Protein 3PZY (pdb70)

B-factor: mean 26.4, std 8.65, range [5.96, 67.48]

Sequence (150 aa):
TRRSARVIIASTRASSDRCGPIITEWLAQQGFSSAQPEVVADGSPVGEALRRKAIDDDVDVILTSGGTGIAPTDSTPDQTVAVVDYLIPGLAEAIRRSGLPKVPTSVLSRRGVCGVAGQTLIVNLPGSPGGVRDGLGVLAGVLDHALDQLAGK

Foldseek 3Di:
DQEEAEEEEAPVVVCADQQVVVVVLSVVVPYDYDRHHYFYFDVRLLVSVV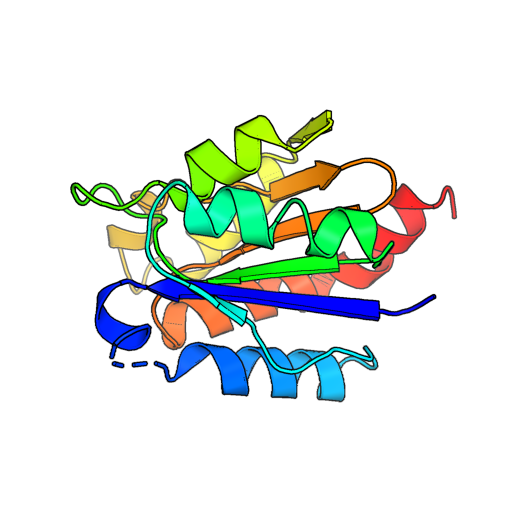VVVVVVGAEYEYEELFADDPRRCNQVSVVVQAPDWDVVLLVQLLCLCPDVDVSSVRGRWTWGHRQNYTYGYFYHDNVSSVSSSVSCVVPVVVVSCVSVVD

Organism: Mycolicibacterium paratuberculosis (strain ATCC BAA-968 / K-10) (NCBI:txid262316)

Nearest PDB structures (foldseek):
  3pzy-assembly1_A  TM=1.007E+00  e=6.327E-32  Mycobacterium avium subsp. paratuberculosis
  3oi9-assembly1_A  TM=1.006E+00  e=5.812E-30  Mycobacterium avium 104
  2g4r-assembly1_B  TM=9.941E-01  e=2.464E-25  Mycobacterium tuberculosis
  4twg-assembly1_A  TM=9.848E-01  e=9.776E-24  Mycobacterium ulcerans Agy99
  4twg-assembly2_F  TM=9.800E-01  e=1.043E-23  Mycobacterium ulcerans Agy99

Solvent-accessible surface area: 7106 Å² total; per-residue (Å²): 127,93,18,0,59,4,3,7,4,27,69,93,40,49,130,85,65,7,0,86,27,0,47,91,26,0,62,128,64,50,13,72,43,47,92,39,85,59,17,31,32,16,86,50,0,0,96,4,0,118,4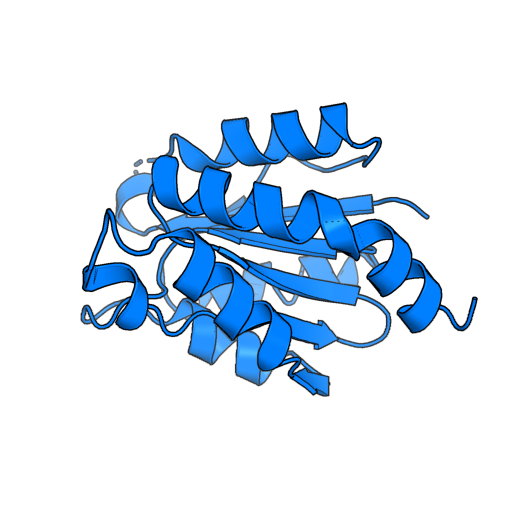7,6,42,121,77,124,5,30,0,0,0,0,1,6,13,8,25,124,55,140,86,29,30,0,3,63,44,0,73,86,33,21,104,118,78,56,100,52,20,9,92,40,12,52,50,40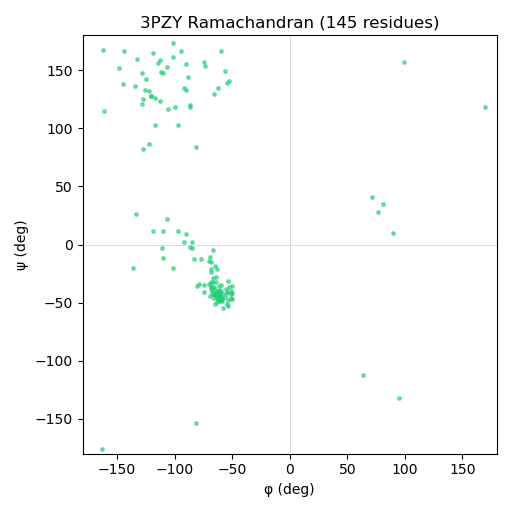,8,72,127,93,79,95,90,20,92,82,26,107,7,28,1,0,0,7,57,78,5,1,0,0,4,0,31,48,59,56,42,14,0,147,55,0,4,49,34,0,54,61,63,5,68,144,29,24,80,158,53,85,66,119

InterPro domains:
  IPR001453 MoaB/Mog domain [PF00994] (8-146)
  IPR001453 MoaB/Mog domain [SM00852] (7-149)
  IPR001453 MoaB/Mog domain [TIGR00177] (6-142)
  IPR001453 MoaB/Mog domain [cd00886] (4-153)
  IPR036425 MoaB/Mog-like domain superfamily [G3DSA:3.40.980.10] (1-160)
  IPR036425 MoaB/Mog-like domain superfamily [SSF53218] (5-153)
  IPR051920 Molybdopterin Adenylyltransferase/MoaC-Related [PTHR43764] (1-158)

Secondary structure (DSSP, 8-state):
--EEEEEEE-HHHH---HHHHHHHHHHHTT-EEPPPEEE-SSHHHHHHHHHHHHTT-SEEEEES--SSSTT--HHHHHHTT-SEE-HHHHHHHHHTTTTT-GGGGG----EEEETTEEEEEEPSSHHHHHHHHHHHHTTHHHHHHHHTT-

Structure (mmCIF, N/CA/C/O backbone):
data_3PZY
#
_entry.id   3PZY
#
_cell.length_a   68.650
_cell.length_b   68.650
_cell.length_c   52.830
_cell.angle_alpha   90.000
_cell.angle_beta   90.000
_cell.angle_gamma   120.000
#
_symmetry.space_group_name_H-M   'P 63'
#
loop_
_entity.id
_entity.type
_entity.pdbx_description
1 polymer Mog
2 non-polymer 'PHOSPHATE ION'
3 water water
#
loop_
_atom_site.group_PDB
_atom_site.id
_atom_site.type_symbol
_atom_site.label_atom_id
_atom_site.label_alt_id
_atom_site.label_comp_id
_atom_site.label_asym_id
_atom_site.label_entity_id
_atom_site.label_seq_id
_atom_site.pdbx_PDB_ins_code
_atom_site.Cartn_x
_atom_site.Cartn_y
_atom_site.Cartn_z
_atom_site.occupancy
_atom_site.B_iso_or_equiv
_atom_site.auth_seq_id
_atom_site.auth_comp_id
_atom_site.auth_asym_id
_atom_site.auth_atom_id
_atom_site.pdbx_PDB_model_num
ATOM 1 N N . THR A 1 7 ? -3.714 23.708 -7.041 1.00 38.80 3 THR A N 1
ATOM 2 C CA . THR A 1 7 ? -3.779 22.223 -7.213 1.00 38.14 3 THR A CA 1
ATOM 3 C C . THR A 1 7 ? -4.631 21.880 -8.446 1.00 37.35 3 THR A C 1
ATOM 4 O O . THR A 1 7 ? -5.403 22.724 -8.926 1.00 38.33 3 THR A O 1
ATOM 6 N N . ARG A 1 8 ? -4.485 20.631 -8.917 1.00 36.47 4 ARG A N 1
ATOM 7 C CA A ARG A 1 8 ? -5.365 20.050 -9.973 0.50 34.01 4 ARG A CA 1
ATOM 8 C CA B ARG A 1 8 ? -5.262 20.051 -10.024 0.50 34.63 4 ARG A CA 1
ATOM 9 C C . ARG A 1 8 ? -5.473 18.551 -9.708 1.00 32.61 4 ARG A C 1
ATOM 10 O O . ARG A 1 8 ? -5.067 17.683 -10.502 1.00 32.06 4 ARG A O 1
ATOM 25 N N . SER A 1 9 ? -6.052 18.251 -8.550 1.00 30.69 5 SER A N 1
ATOM 26 C CA . SER A 1 9 ? -6.108 16.904 -8.025 1.00 28.96 5 SER A CA 1
ATOM 27 C C . SER A 1 9 ? -7.540 16.351 -7.958 1.00 27.25 5 SER A C 1
ATOM 28 O O . SER A 1 9 ? -8.520 17.109 -7.908 1.00 25.45 5 SER A O 1
ATOM 31 N N . ALA A 1 10 ? -7.631 15.019 -7.968 1.00 26.45 6 ALA A N 1
ATOM 32 C CA . ALA A 1 10 ? -8.909 14.326 -8.034 1.00 23.97 6 ALA A CA 1
ATOM 33 C C . ALA A 1 10 ? -8.828 13.022 -7.289 1.00 23.15 6 ALA A C 1
ATOM 34 O O . ALA A 1 10 ? -7.749 12.423 -7.150 1.00 22.84 6 ALA A O 1
ATOM 36 N N . ARG A 1 11 ? -9.981 12.600 -6.784 1.00 21.66 7 ARG A N 1
ATOM 37 C CA . ARG A 1 11 ? -10.156 11.296 -6.174 1.00 21.19 7 ARG A CA 1
ATOM 38 C C . ARG A 1 11 ? -11.365 10.633 -6.830 1.00 19.43 7 ARG A C 1
ATOM 39 O O . ARG A 1 11 ? -12.313 11.308 -7.217 1.00 18.16 7 ARG A O 1
ATOM 47 N N . VAL A 1 12 ? -11.319 9.308 -6.935 1.00 18.78 8 VAL A N 1
ATOM 48 C CA . VAL A 1 12 ? -12.351 8.515 -7.568 1.00 18.22 8 VAL A CA 1
ATOM 49 C C . VAL A 1 12 ? -12.831 7.515 -6.515 1.00 18.16 8 VAL A C 1
ATOM 50 O O . VAL A 1 12 ? -12.019 6.859 -5.811 1.00 19.00 8 VAL A O 1
ATOM 54 N N . ILE A 1 13 ? -14.133 7.424 -6.396 1.00 16.64 9 ILE A N 1
ATOM 55 C CA . ILE A 1 13 ? -14.763 6.431 -5.518 1.00 16.57 9 ILE A CA 1
ATOM 56 C C . ILE A 1 13 ? -15.788 5.647 -6.305 1.00 17.41 9 ILE A C 1
ATOM 57 O O . ILE A 1 13 ? -16.715 6.242 -6.927 1.00 16.23 9 ILE A O 1
ATOM 62 N N . ILE A 1 14 ? -15.637 4.332 -6.291 1.00 19.11 10 ILE A N 1
ATOM 63 C CA . ILE A 1 14 ? -16.561 3.425 -6.976 1.00 20.28 10 ILE A CA 1
ATOM 64 C C . ILE A 1 14 ? -17.390 2.780 -5.919 1.00 21.15 10 ILE A C 1
ATOM 65 O O . ILE A 1 14 ? -16.841 2.051 -5.050 1.00 23.66 10 ILE A O 1
ATOM 70 N N . ALA A 1 15 ? -18.694 3.035 -5.960 1.00 20.23 11 ALA A N 1
ATOM 71 C CA . ALA A 1 15 ? -19.628 2.481 -4.983 1.00 21.71 11 ALA A CA 1
ATOM 72 C C . ALA A 1 15 ? -20.278 1.229 -5.549 1.00 23.33 11 ALA A C 1
ATOM 73 O O . ALA A 1 15 ? -21.182 1.303 -6.377 1.00 22.99 11 ALA A O 1
ATOM 75 N N . SER A 1 16 ? -19.814 0.072 -5.084 1.00 25.88 12 SER A N 1
ATOM 76 C CA . SER A 1 16 ? -20.400 -1.182 -5.504 1.00 29.16 12 SER A CA 1
ATOM 77 C C . SER A 1 16 ? -20.044 -2.286 -4.537 1.00 31.71 12 SER A C 1
ATOM 78 O O . SER A 1 16 ? -18.867 -2.660 -4.421 1.00 31.26 12 SER A O 1
ATOM 81 N N . THR A 1 17 ? -21.055 -2.808 -3.862 1.00 34.80 13 THR A N 1
ATOM 82 C CA . THR A 1 17 ? -20.854 -3.994 -3.003 1.00 38.47 13 THR A CA 1
ATOM 83 C C . THR A 1 17 ? -20.447 -5.195 -3.875 1.00 41.01 13 THR A C 1
ATOM 84 O O . THR A 1 17 ? -19.529 -5.934 -3.526 1.00 43.74 13 THR A O 1
ATOM 88 N N . ARG A 1 18 ? -21.112 -5.365 -5.016 1.00 42.48 14 ARG A N 1
ATOM 89 C CA . ARG A 1 18 ? -20.774 -6.403 -5.996 1.00 44.73 14 ARG A CA 1
ATOM 90 C C . ARG A 1 18 ? -19.290 -6.349 -6.414 1.00 45.35 14 ARG A C 1
ATOM 91 O O . ARG A 1 18 ? -18.577 -7.360 -6.299 1.00 46.79 14 ARG A O 1
ATOM 93 N N . ALA A 1 19 ? -18.816 -5.177 -6.856 1.00 44.16 15 ALA A N 1
ATOM 94 C CA . ALA A 1 19 ? -17.417 -5.025 -7.305 1.00 44.82 15 ALA A CA 1
ATOM 95 C C . ALA A 1 19 ? -16.425 -5.107 -6.151 1.00 45.14 15 ALA A C 1
ATOM 96 O O . ALA A 1 19 ? -15.316 -5.629 -6.339 1.00 47.02 15 ALA A O 1
ATOM 98 N N . SER A 1 20 ? -16.816 -4.607 -4.974 1.00 44.94 16 SER A N 1
ATOM 99 C CA . SER A 1 20 ? -15.907 -4.497 -3.815 1.00 45.86 16 SER A CA 1
ATOM 100 C C . SER A 1 20 ? -15.520 -5.845 -3.207 1.00 48.62 16 SER A C 1
ATOM 101 O O . SER A 1 20 ? -14.627 -5.918 -2.353 1.00 50.04 16 SER A O 1
ATOM 104 N N . SER A 1 21 ? -16.206 -6.894 -3.644 1.00 50.15 17 SER A N 1
ATOM 105 C CA . SER A 1 21 ? -15.798 -8.277 -3.375 1.00 52.52 17 SER A CA 1
ATOM 106 C C . SER A 1 21 ? -15.893 -9.069 -4.692 1.00 53.62 17 SER A C 1
ATOM 107 O O . SER A 1 21 ? -15.701 -10.292 -4.728 1.00 56.88 17 SER A O 1
ATOM 110 N N . ASP A 1 26 ? -15.018 -4.086 -11.422 1.00 42.22 22 ASP A N 1
ATOM 111 C CA . ASP A 1 26 ? -15.236 -2.656 -11.737 1.00 39.67 22 ASP A CA 1
ATOM 112 C C . ASP A 1 26 ? -14.654 -2.248 -13.088 1.00 39.19 22 ASP A C 1
ATOM 113 O O . ASP A 1 26 ? -13.440 -2.311 -13.315 1.00 39.73 22 ASP A O 1
ATOM 118 N N . ARG A 1 27 ? -15.519 -1.795 -13.986 1.00 37.46 23 ARG A N 1
ATOM 119 C CA . ARG A 1 27 ? -15.074 -1.262 -15.280 1.00 36.47 23 ARG A CA 1
ATOM 120 C C . ARG A 1 27 ? -15.080 0.285 -15.305 1.00 33.66 23 ARG A C 1
ATOM 121 O O . ARG A 1 27 ? -14.382 0.918 -16.112 1.00 33.42 23 ARG A O 1
ATOM 123 N N . CYS A 1 28 ? -15.835 0.900 -14.395 1.00 30.82 24 CYS A N 1
ATOM 124 C CA . CYS A 1 28 ? -15.952 2.362 -14.415 1.00 28.28 24 CYS A CA 1
ATOM 125 C C . CYS A 1 28 ? -14.714 3.106 -13.907 1.00 26.96 24 CYS A C 1
ATOM 126 O O . CYS A 1 28 ? -14.393 4.173 -14.418 1.00 25.15 24 CYS A O 1
ATOM 129 N N . GLY A 1 29 ? -14.016 2.559 -12.907 1.00 26.37 25 GLY A N 1
ATOM 130 C CA . GLY A 1 29 ? -12.817 3.188 -12.366 1.00 25.98 25 GLY A CA 1
ATOM 131 C C . GLY A 1 29 ? -11.737 3.512 -13.393 1.00 27.26 25 GLY A C 1
ATOM 132 O O . GLY A 1 29 ? -11.264 4.649 -13.470 1.00 24.93 25 GLY A O 1
ATOM 133 N N . PRO A 1 30 ? -11.351 2.518 -14.211 1.00 28.19 26 PRO A N 1
ATOM 134 C CA . PRO A 1 30 ? -10.331 2.830 -15.190 1.00 28.70 26 PRO A CA 1
ATOM 135 C C . PRO A 1 30 ? -10.762 3.870 -16.229 1.00 26.78 26 PRO A C 1
ATOM 136 O O . PRO A 1 30 ? -9.914 4.634 -16.675 1.00 27.24 26 PRO A O 1
ATOM 140 N N . ILE A 1 31 ? -12.048 3.902 -16.579 1.00 26.20 27 ILE A N 1
ATOM 141 C CA . ILE A 1 31 ? -12.593 4.920 -17.488 1.00 25.89 27 ILE A CA 1
ATOM 142 C C . ILE A 1 31 ? -12.403 6.296 -16.887 1.00 24.49 27 ILE A C 1
ATOM 143 O O . ILE A 1 31 ? -11.969 7.248 -17.559 1.00 22.97 27 ILE A O 1
ATOM 148 N N . ILE A 1 32 ? -12.788 6.436 -15.614 1.00 22.85 28 ILE A N 1
ATOM 149 C CA . ILE A 1 32 ? -12.649 7.731 -14.928 1.00 21.48 28 ILE A CA 1
ATOM 150 C C . ILE A 1 32 ? -11.194 8.164 -14.725 1.00 22.22 28 ILE A C 1
ATOM 151 O O . ILE A 1 32 ? -10.873 9.337 -14.958 1.00 21.11 28 ILE A O 1
ATOM 156 N N . THR A 1 33 ? -10.320 7.229 -14.336 1.00 23.24 29 THR A N 1
ATOM 157 C CA . THR A 1 33 ? -8.914 7.504 -14.172 1.00 24.67 29 THR A CA 1
ATOM 158 C C . THR A 1 33 ? -8.280 7.980 -15.496 1.00 25.24 29 THR A C 1
ATOM 159 O O . THR A 1 33 ? -7.525 8.955 -15.504 1.00 24.46 29 THR A O 1
ATOM 163 N N . GLU A 1 34 ? -8.622 7.306 -16.590 1.00 26.52 30 GLU A N 1
ATOM 164 C CA . GLU A 1 34 ? -8.117 7.697 -17.923 1.00 28.34 30 GLU A CA 1
ATOM 165 C C . GLU A 1 34 ? -8.573 9.109 -18.288 1.00 26.57 30 GLU A C 1
ATOM 166 O O . GLU A 1 34 ? -7.759 9.925 -18.734 1.00 26.12 30 GLU A O 1
ATOM 172 N N . TRP A 1 35 ? -9.853 9.418 -18.030 1.00 25.62 31 TRP A N 1
ATOM 173 C CA . TRP A 1 35 ? -10.429 10.707 -18.384 1.00 24.07 31 TRP A CA 1
ATOM 174 C C . TRP A 1 35 ? -9.755 11.829 -17.595 1.00 23.43 31 TRP A C 1
ATOM 175 O O . TRP A 1 35 ? -9.412 12.891 -18.134 1.00 22.53 31 TRP A O 1
ATOM 186 N N . LEU A 1 36 ? -9.513 11.579 -16.315 1.00 22.63 32 LEU A N 1
ATOM 187 C CA . LEU A 1 36 ? -8.822 12.512 -15.449 1.00 21.54 32 LEU A CA 1
ATOM 188 C C . LEU A 1 36 ? -7.385 12.754 -15.933 1.00 24.02 32 LEU A C 1
ATOM 189 O O . LEU A 1 36 ? -6.942 13.900 -15.979 1.00 24.71 32 LEU A O 1
ATOM 194 N N . ALA A 1 37 ? -6.695 11.676 -16.301 1.00 25.84 33 ALA A N 1
ATOM 195 C CA . ALA A 1 37 ? -5.356 11.769 -16.879 1.00 27.85 33 ALA A CA 1
ATOM 196 C C . ALA A 1 37 ? -5.401 12.619 -18.132 1.00 29.25 33 ALA A C 1
ATOM 197 O O . ALA A 1 37 ? -4.621 13.543 -18.246 1.00 32.09 33 ALA A O 1
ATOM 199 N N . GLN A 1 38 ? -6.283 12.240 -19.072 1.00 30.68 34 GLN A N 1
ATOM 200 C CA . GLN A 1 38 ? -6.521 12.951 -20.345 1.00 32.10 34 GLN A CA 1
ATOM 201 C C . GLN A 1 38 ? -6.779 14.413 -20.093 1.00 31.97 34 GLN A C 1
ATOM 202 O O . GLN A 1 38 ? -6.366 15.224 -20.870 1.00 32.81 34 GLN A O 1
ATOM 208 N N . GLN A 1 39 ? -7.545 14.743 -19.034 1.00 30.05 35 GLN A N 1
ATOM 209 C CA . GLN A 1 39 ? -7.898 16.122 -18.686 1.00 30.63 35 GLN A CA 1
ATOM 210 C C . GLN A 1 39 ? -6.868 16.883 -17.829 1.00 31.18 35 GLN A C 1
ATOM 211 O O . GLN A 1 39 ? -7.097 18.046 -17.438 1.00 32.77 35 GLN A O 1
ATOM 217 N N . GLY A 1 40 ? -5.748 16.254 -17.526 1.00 31.99 36 GLY A N 1
ATOM 218 C CA . GLY A 1 40 ? -4.675 16.902 -16.787 1.00 32.34 36 GLY A CA 1
ATOM 219 C C . GLY A 1 40 ? -4.709 16.809 -15.268 1.00 31.92 36 GLY A C 1
ATOM 220 O O . GLY A 1 40 ? -3.896 17.473 -14.598 1.00 31.76 36 GLY A O 1
ATOM 221 N N . PHE A 1 41 ? -5.601 15.978 -14.698 1.00 30.19 37 PHE A N 1
ATOM 222 C CA . PHE A 1 41 ? -5.653 15.811 -13.230 1.00 30.21 37 PHE A CA 1
ATOM 223 C C . PHE A 1 41 ? -4.723 14.723 -12.727 1.00 31.13 37 PHE A C 1
ATOM 224 O O . PHE A 1 41 ? -4.502 13.726 -13.426 1.00 31.94 37 PHE A O 1
ATOM 232 N N . SER A 1 42 ? -4.141 14.946 -11.551 1.00 30.87 38 SER A N 1
ATOM 233 C CA . SER A 1 42 ? -3.455 13.880 -10.781 1.00 32.62 38 SER A CA 1
ATOM 234 C C . SER A 1 42 ? -4.435 13.228 -9.823 1.00 31.91 38 SER A C 1
ATOM 235 O O . SER A 1 42 ? -5.193 13.944 -9.135 1.00 33.36 38 SER A O 1
ATOM 238 N N . SER A 1 43 ? -4.432 11.900 -9.764 1.00 30.36 39 SER A N 1
ATOM 239 C CA . SER A 1 43 ? -5.372 11.174 -8.914 1.00 29.92 39 SER A CA 1
ATOM 240 C C . SER A 1 43 ? -4.688 9.950 -8.329 1.00 30.01 39 SER A C 1
ATOM 241 O O . SER A 1 43 ? -3.619 9.545 -8.779 1.00 30.95 39 SER A O 1
ATOM 244 N N . ALA A 1 44 ? -5.325 9.360 -7.335 1.00 29.29 40 ALA A N 1
ATOM 245 C CA . ALA A 1 44 ? -4.808 8.176 -6.656 1.00 28.87 40 ALA A CA 1
ATOM 246 C C . ALA A 1 44 ? -5.570 6.988 -7.228 1.00 28.51 40 ALA A C 1
ATOM 247 O O . ALA A 1 44 ? -6.542 7.174 -7.978 1.00 27.61 40 ALA A O 1
ATOM 249 N N . GLN A 1 45 ? -5.196 5.767 -6.865 1.00 28.56 41 GLN A N 1
ATOM 250 C CA . GLN A 1 45 ? -5.942 4.592 -7.365 1.00 29.17 41 GLN A CA 1
ATOM 251 C C . GLN A 1 45 ? -7.365 4.746 -6.812 1.00 29.21 41 GLN A C 1
ATOM 252 O O . GLN A 1 45 ? -7.513 5.056 -5.639 1.00 30.41 41 GLN A O 1
ATOM 254 N N . PRO A 1 46 ? -8.403 4.541 -7.645 1.00 28.65 42 PRO A N 1
ATOM 255 C CA . PRO A 1 46 ? -9.783 4.611 -7.146 1.00 28.48 42 PRO A CA 1
ATOM 256 C C . PRO A 1 46 ? -10.042 3.680 -5.953 1.00 28.81 42 PRO A C 1
ATOM 257 O O . PRO A 1 46 ? -9.489 2.558 -5.892 1.00 29.58 42 PRO A O 1
ATOM 261 N N . GLU A 1 47 ? -10.799 4.190 -4.982 1.00 27.43 43 GLU A N 1
ATOM 262 C CA . GLU A 1 47 ? -11.245 3.438 -3.841 1.00 28.15 43 GLU A CA 1
ATOM 263 C C . GLU A 1 47 ? -12.537 2.753 -4.270 1.00 27.17 43 GLU A C 1
ATOM 264 O O . GLU A 1 47 ? -13.504 3.450 -4.622 1.00 26.50 43 GLU A O 1
ATOM 270 N N . VAL A 1 48 ? -12.548 1.423 -4.262 1.00 26.64 44 VAL A N 1
ATOM 271 C CA . VAL A 1 48 ? -13.751 0.630 -4.538 1.00 26.55 44 VAL A CA 1
ATOM 272 C C . VAL A 1 48 ? -14.322 0.184 -3.203 1.00 27.33 44 VAL A C 1
ATOM 273 O O . VAL A 1 48 ? -13.637 -0.528 -2.400 1.00 25.55 44 VAL A O 1
ATOM 277 N N . VAL A 1 49 ? -15.548 0.628 -2.918 1.00 24.44 45 VAL A N 1
ATOM 278 C CA . VAL A 1 49 ? -16.129 0.454 -1.585 1.00 25.93 45 VAL A CA 1
ATOM 279 C C . VAL A 1 49 ? -17.543 -0.079 -1.702 1.00 27.22 45 VAL A C 1
ATOM 280 O O . VAL A 1 49 ? -18.156 0.029 -2.781 1.00 25.38 45 VAL A O 1
ATOM 284 N N . ALA A 1 50 ? -18.034 -0.681 -0.612 1.00 27.80 46 ALA A N 1
ATOM 285 C CA . ALA A 1 50 ? -19.406 -1.160 -0.559 1.00 28.83 46 ALA A CA 1
ATOM 286 C C . ALA A 1 50 ? -20.417 -0.012 -0.436 1.00 27.93 46 ALA A C 1
ATOM 287 O O . ALA A 1 50 ? -20.118 1.081 0.052 1.00 25.45 46 ALA A O 1
ATOM 289 N N . ASP A 1 51 ? -21.633 -0.264 -0.905 1.00 28.94 47 ASP A N 1
ATOM 290 C CA . ASP A 1 51 ? -22.726 0.698 -0.730 1.00 28.74 47 ASP A CA 1
ATOM 291 C C . ASP A 1 51 ? -22.961 1.052 0.739 1.00 28.75 47 ASP A C 1
ATOM 292 O O . ASP A 1 51 ? -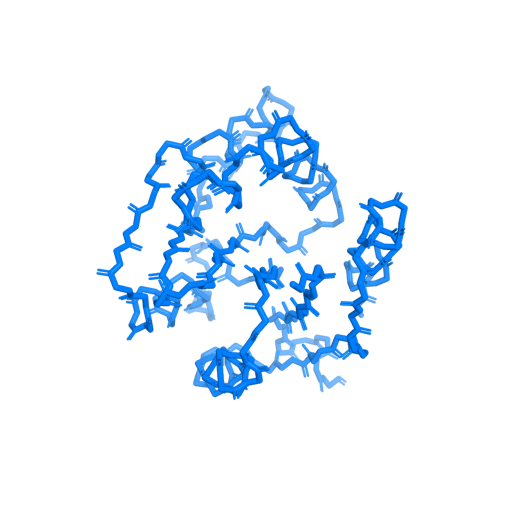22.733 0.245 1.663 1.00 30.72 47 ASP A O 1
ATOM 297 N N . GLY A 1 52 ? -23.411 2.281 0.941 1.00 27.24 48 GLY A N 1
ATOM 298 C CA . GLY A 1 52 ? -23.805 2.792 2.245 1.00 28.21 48 GLY A CA 1
ATOM 299 C C . GLY A 1 52 ? -22.701 3.544 2.977 1.00 27.39 48 GLY A C 1
ATOM 300 O O . GLY A 1 52 ? -22.024 4.371 2.397 1.00 27.47 48 GLY A O 1
ATOM 301 N N . SER A 1 53 ? -22.515 3.208 4.249 1.00 28.72 49 SER A N 1
ATOM 302 C CA . SER A 1 53 ? -21.543 3.886 5.124 1.00 28.47 49 SER A CA 1
ATOM 303 C C . SER A 1 53 ? -20.139 3.954 4.538 1.00 25.83 49 SER A C 1
ATOM 304 O O . SER A 1 53 ? -19.465 4.974 4.734 1.00 25.86 49 SER A O 1
ATOM 307 N N . PRO A 1 54 ? -19.675 2.905 3.814 1.00 25.21 50 PRO A N 1
ATOM 308 C CA . PRO A 1 54 ? -18.322 2.975 3.227 1.00 23.72 50 PRO A CA 1
ATOM 309 C C . PRO A 1 54 ? -18.140 4.061 2.178 1.00 22.07 50 PRO A C 1
ATOM 310 O O . PRO A 1 54 ? -17.006 4.599 2.015 1.00 22.67 50 PRO A O 1
ATOM 314 N N . VAL A 1 55 ? -19.239 4.414 1.506 1.00 19.45 51 VAL A N 1
ATOM 315 C CA . VAL A 1 55 ? -19.214 5.572 0.598 1.00 18.93 51 VAL A CA 1
ATOM 316 C C . VAL A 1 55 ? -18.964 6.870 1.357 1.00 19.02 51 VAL A C 1
ATOM 317 O O . VAL A 1 55 ? -18.088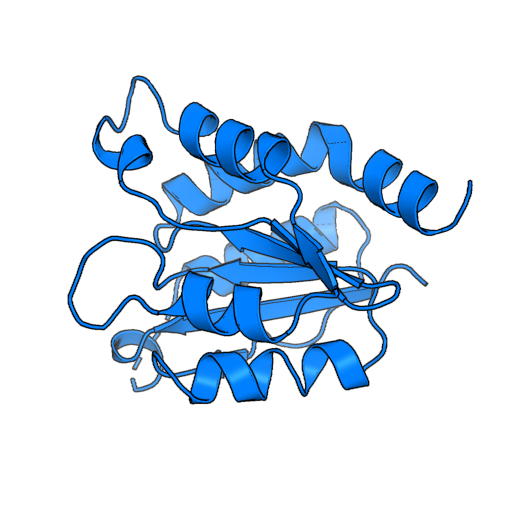 7.660 0.982 1.00 19.40 51 VAL A O 1
ATOM 321 N N . GLY A 1 56 ? -19.744 7.096 2.412 1.00 21.58 52 GLY A N 1
ATOM 322 C CA . GLY A 1 56 ? -19.485 8.218 3.351 1.00 22.86 52 GLY A CA 1
ATOM 323 C C . GLY A 1 56 ? -18.077 8.323 3.877 1.00 23.68 52 GLY A C 1
ATOM 324 O O . GLY A 1 56 ? -17.496 9.421 3.915 1.00 22.36 52 GLY A O 1
ATOM 325 N N . GLU A 1 57 ? -17.522 7.194 4.318 1.00 24.95 53 GLU A N 1
ATOM 326 C CA . GLU A 1 57 ? -16.133 7.153 4.846 1.00 25.78 53 GLU A CA 1
ATOM 327 C C . GLU A 1 57 ? -15.117 7.540 3.751 1.00 24.21 53 GLU A C 1
ATOM 328 O O . GLU A 1 57 ? -14.226 8.414 3.939 1.00 22.63 53 GLU A O 1
ATOM 334 N N . ALA A 1 58 ? -15.307 6.947 2.559 1.00 22.41 54 ALA A N 1
ATOM 335 C CA . ALA A 1 58 ? -14.487 7.247 1.393 1.00 21.38 54 ALA A CA 1
ATOM 336 C C . ALA A 1 58 ? -14.518 8.718 1.000 1.00 19.56 54 ALA A C 1
ATOM 337 O O . ALA A 1 58 ? -13.487 9.292 0.644 1.00 20.44 54 ALA A O 1
ATOM 339 N N . LEU A 1 59 ? -15.719 9.305 1.038 1.00 21.02 55 LEU A N 1
ATOM 340 C CA . LEU A 1 59 ? -15.920 10.690 0.760 1.00 19.84 55 LEU A CA 1
ATOM 341 C C . LEU A 1 59 ? -15.175 11.568 1.781 1.00 21.23 55 LEU A C 1
ATOM 342 O O . LEU A 1 59 ? -14.505 12.495 1.393 1.00 20.21 55 LEU A O 1
ATOM 347 N N . ARG A 1 60 ? -15.331 11.250 3.057 1.00 23.46 56 ARG A N 1
ATOM 348 C CA A ARG A 1 60 ? -14.660 11.961 4.160 0.50 25.00 56 ARG A CA 1
ATOM 349 C CA B ARG A 1 60 ? -14.679 12.021 4.105 0.50 25.17 56 ARG A CA 1
ATOM 350 C C . ARG A 1 60 ? -13.151 11.907 3.986 1.00 25.18 56 ARG A C 1
ATOM 351 O O . ARG A 1 60 ? -12.456 12.898 4.151 1.00 26.41 56 ARG A O 1
ATOM 366 N N . LYS A 1 61 ? -12.634 10.719 3.655 1.00 25.35 57 LYS A N 1
ATOM 367 C CA . LYS A 1 61 ? -11.206 10.537 3.447 1.00 25.34 57 LYS A CA 1
ATOM 368 C C . LYS A 1 61 ? -10.725 11.430 2.324 1.00 23.75 57 LYS A C 1
ATOM 369 O O . LYS A 1 61 ? -9.699 12.110 2.477 1.00 23.04 57 LYS A O 1
ATOM 371 N N . ALA A 1 62 ? -11.469 11.457 1.212 1.00 21.80 58 ALA A N 1
ATOM 372 C CA . ALA A 1 62 ? -11.116 12.241 0.046 1.00 21.17 58 ALA A CA 1
ATOM 373 C C . ALA A 1 62 ? -11.190 13.743 0.326 1.00 21.98 58 ALA A C 1
ATOM 374 O O . ALA A 1 62 ? -10.320 14.500 -0.099 1.00 22.87 58 ALA A O 1
ATOM 376 N N . ILE A 1 63 ? -12.231 14.185 1.024 1.00 22.67 59 ILE A N 1
ATOM 377 C CA . ILE A 1 63 ? -12.349 15.584 1.337 1.00 23.14 59 ILE A CA 1
ATOM 378 C C . ILE A 1 63 ? -11.138 15.981 2.228 1.00 23.90 59 ILE A C 1
ATOM 379 O O . ILE A 1 63 ? -10.550 17.040 2.023 1.00 25.22 59 ILE A O 1
ATOM 384 N N . ASP A 1 64 ? -10.760 15.124 3.173 1.00 23.98 60 ASP A N 1
ATOM 385 C CA . ASP A 1 64 ? -9.591 15.365 4.090 1.00 27.30 60 ASP A CA 1
ATOM 386 C C . ASP A 1 64 ? -8.201 15.339 3.391 1.00 28.32 60 ASP A C 1
ATOM 387 O O . ASP A 1 64 ? -7.196 15.820 3.954 1.00 28.93 60 ASP A O 1
ATOM 392 N N . ASP A 1 65 ? -8.139 14.706 2.222 1.00 28.37 61 ASP A N 1
ATOM 393 C CA . ASP A 1 65 ? -6.995 14.788 1.311 1.00 30.19 61 ASP A CA 1
ATOM 394 C C . ASP A 1 65 ? -6.865 16.175 0.648 1.00 30.72 61 ASP A C 1
ATOM 395 O O . ASP A 1 65 ? -5.854 16.458 0.031 1.00 31.33 61 ASP A O 1
ATOM 400 N N . ASP A 1 66 ? -7.896 17.013 0.713 1.00 31.94 62 ASP A N 1
ATOM 401 C CA . ASP A 1 66 ? -7.804 18.387 0.238 1.00 34.16 62 ASP A CA 1
ATOM 402 C C . ASP A 1 66 ? -7.741 18.483 -1.310 1.00 33.07 62 ASP A C 1
ATOM 403 O O . ASP A 1 66 ? -6.979 19.278 -1.850 1.00 35.95 62 ASP A O 1
ATOM 408 N N . VAL A 1 67 ? -8.521 17.676 -2.014 1.00 30.57 63 VAL A N 1
ATOM 409 C CA . VAL A 1 67 ? -8.411 17.603 -3.466 1.00 29.93 63 VAL A CA 1
ATOM 410 C C . VAL A 1 67 ? -9.418 18.551 -4.134 1.00 28.60 63 VAL A C 1
ATOM 411 O O . VAL A 1 67 ? -10.335 19.051 -3.485 1.00 29.33 63 VAL A O 1
ATOM 415 N N . ASP A 1 68 ? -9.241 18.799 -5.427 1.00 26.00 64 ASP A N 1
ATOM 416 C CA . ASP A 1 68 ? -10.120 19.728 -6.129 1.00 24.35 64 ASP A CA 1
ATOM 417 C C . ASP A 1 68 ? -11.461 19.128 -6.556 1.00 21.79 64 ASP A C 1
ATOM 418 O O . ASP A 1 68 ? -12.499 19.828 -6.559 1.00 20.29 64 ASP A O 1
ATOM 423 N N . VAL A 1 69 ? -11.452 17.864 -6.935 1.00 20.96 65 VAL A N 1
ATOM 424 C CA . VAL A 1 69 ? -12.693 17.203 -7.409 1.00 19.98 65 VAL A CA 1
ATOM 425 C C . VAL A 1 69 ? -12.742 15.735 -6.978 1.00 20.11 65 VAL A C 1
ATOM 426 O O . VAL A 1 69 ? -11.733 15.020 -6.971 1.00 21.15 65 VAL A O 1
ATOM 430 N N . ILE A 1 70 ? -13.917 15.320 -6.545 1.00 19.21 66 ILE A N 1
ATOM 431 C CA . ILE A 1 70 ? -14.205 13.922 -6.255 1.00 17.42 66 ILE A CA 1
ATOM 432 C C . ILE A 1 70 ? -15.293 13.457 -7.209 1.00 16.12 66 ILE A C 1
ATOM 433 O O . ILE A 1 70 ? -16.356 14.068 -7.309 1.00 16.39 66 ILE A O 1
ATOM 438 N N . LEU A 1 71 ? -15.014 12.367 -7.918 1.00 15.00 67 LEU A N 1
ATOM 439 C CA . LEU A 1 71 ? -15.962 11.752 -8.824 1.00 15.29 67 LEU A CA 1
ATOM 440 C C . LEU A 1 71 ? -16.323 10.407 -8.243 1.00 15.85 67 LEU A C 1
ATOM 441 O O . LEU A 1 71 ? -15.447 9.571 -7.949 1.00 18.35 67 LEU A O 1
ATOM 446 N N . THR A 1 72 ? -17.613 10.202 -8.027 1.00 15.82 68 THR A N 1
ATOM 447 C CA . THR A 1 72 ? -18.131 8.884 -7.647 1.00 14.52 68 THR A CA 1
ATOM 448 C C . THR A 1 72 ? -18.878 8.233 -8.822 1.00 15.59 68 THR A C 1
ATOM 449 O O . THR A 1 72 ? -19.413 8.922 -9.716 1.00 15.31 68 THR A O 1
ATOM 453 N N . SER A 1 73 ? -18.879 6.903 -8.805 1.00 17.16 69 SER A N 1
ATOM 454 C CA . SER A 1 73 ? -19.682 6.104 -9.746 1.00 17.15 69 SER A CA 1
ATOM 455 C C . SER A 1 73 ? -20.388 4.996 -9.008 1.00 17.29 69 SER A C 1
ATOM 456 O O . SER A 1 73 ? -19.802 4.264 -8.191 1.00 17.80 69 SER A O 1
ATOM 459 N N . GLY A 1 74 ? -21.639 4.824 -9.343 1.00 17.43 70 GLY A N 1
ATOM 460 C CA . GLY A 1 74 ? -22.431 3.785 -8.766 1.00 18.18 70 GLY A CA 1
ATOM 461 C C . GLY A 1 74 ? -23.339 4.223 -7.642 1.00 17.66 70 GLY A C 1
ATOM 462 O O . GLY A 1 74 ? -23.125 5.245 -7.014 1.00 17.72 70 GLY A O 1
ATOM 463 N N . GLY A 1 75 ? -24.395 3.437 -7.427 1.00 19.98 71 GLY A N 1
ATOM 464 C CA . GLY A 1 75 ? -25.231 3.543 -6.251 1.00 19.91 71 GLY A CA 1
ATOM 465 C C . GLY A 1 75 ? -26.186 4.710 -6.279 1.00 19.15 71 GLY A C 1
ATOM 466 O O . GLY A 1 75 ? -26.544 5.217 -5.206 1.00 18.86 71 GLY A O 1
ATOM 467 N N . THR A 1 76 ? -26.593 5.133 -7.480 1.00 18.47 72 THR A N 1
ATOM 468 C CA . THR A 1 76 ? -27.429 6.359 -7.607 1.00 18.77 72 THR A CA 1
ATOM 469 C C . THR A 1 76 ? -28.866 6.108 -8.043 1.00 18.82 72 THR A C 1
ATOM 470 O O . THR A 1 76 ? -29.661 7.060 -8.078 1.00 20.28 72 THR A O 1
ATOM 474 N N . GLY A 1 77 ? -29.229 4.852 -8.326 1.00 19.26 73 GLY A N 1
ATOM 475 C CA . GLY A 1 77 ? -30.597 4.563 -8.760 1.00 20.67 73 GLY A CA 1
ATOM 476 C C . GLY A 1 77 ? -31.568 4.472 -7.574 1.00 21.13 73 GLY A C 1
ATOM 477 O O . GLY A 1 77 ? -31.344 5.078 -6.489 1.00 19.34 73 GLY A O 1
ATOM 478 N N . ILE A 1 78 ? -32.649 3.709 -7.761 1.00 21.97 74 ILE A N 1
ATOM 479 C CA . ILE A 1 78 ? -33.689 3.590 -6.730 1.00 24.21 74 ILE A CA 1
ATOM 480 C C . ILE A 1 78 ? -33.709 2.173 -6.085 1.00 27.82 74 ILE A C 1
ATOM 481 O O . ILE A 1 78 ? -34.685 1.806 -5.379 1.00 31.15 74 ILE A O 1
ATOM 486 N N . ALA A 1 79 ? -32.666 1.376 -6.365 1.00 28.77 75 ALA A N 1
ATOM 487 C CA . ALA A 1 79 ? -32.559 -0.009 -5.888 1.00 31.44 75 ALA A CA 1
ATOM 488 C C . ALA A 1 79 ? -32.217 0.015 -4.418 1.00 32.72 75 ALA A C 1
ATOM 489 O O . ALA A 1 79 ? -31.672 1.013 -3.946 1.00 32.26 75 ALA A O 1
ATOM 491 N N . PRO A 1 80 ? -32.521 -1.075 -3.679 1.00 35.97 76 PRO A N 1
ATOM 492 C CA . PRO A 1 80 ? -32.480 -0.969 -2.204 1.00 36.92 76 PRO A CA 1
ATOM 493 C C . PRO A 1 80 ? -31.187 -0.389 -1.631 1.00 35.41 76 PRO A C 1
ATOM 494 O O . PRO A 1 80 ? -31.230 0.482 -0.730 1.00 35.00 76 PRO A O 1
ATOM 498 N N . THR A 1 81 ? -30.045 -0.821 -2.183 1.00 34.39 77 THR A N 1
ATOM 499 C CA . THR A 1 81 ? -28.783 -0.486 -1.618 1.00 32.89 77 THR A CA 1
ATOM 500 C C . THR A 1 81 ? -28.193 0.843 -2.202 1.00 30.21 77 THR A C 1
ATOM 501 O O . THR A 1 81 ? -27.103 1.177 -1.872 1.00 28.57 77 THR A O 1
ATOM 505 N N . ASP A 1 82 ? -28.952 1.610 -2.998 1.00 28.13 78 ASP A N 1
ATOM 506 C CA . ASP A 1 82 ? -28.394 2.825 -3.686 1.00 26.56 78 ASP A CA 1
ATOM 507 C C . ASP A 1 82 ? -28.314 4.108 -2.828 1.00 26.39 78 ASP A C 1
ATOM 508 O O . ASP A 1 82 ? -29.177 4.990 -2.898 1.00 28.22 78 ASP A O 1
ATOM 513 N N . SER A 1 83 ? -27.280 4.277 -2.041 1.00 25.50 79 SER A N 1
ATOM 514 C CA . SER A 1 83 ? -27.307 5.401 -1.095 1.00 24.93 79 SER A CA 1
ATOM 515 C C . SER A 1 83 ? -26.190 6.388 -1.347 1.00 22.02 79 SER A C 1
ATOM 516 O O . SER A 1 83 ? -25.925 7.269 -0.527 1.00 21.44 79 SER A O 1
ATOM 519 N N . THR A 1 84 ? -25.518 6.257 -2.485 1.00 19.67 80 THR A N 1
ATOM 520 C CA . THR A 1 84 ? -24.478 7.218 -2.832 1.00 18.82 80 THR A CA 1
ATOM 521 C C . THR A 1 84 ? -24.990 8.667 -2.726 1.00 17.16 80 THR A C 1
ATOM 522 O O . THR A 1 84 ? -24.306 9.519 -2.129 1.00 17.13 80 THR A O 1
ATOM 526 N N . PRO A 1 85 ? -26.182 8.975 -3.267 1.00 16.69 81 PRO A N 1
ATOM 527 C CA . PRO A 1 85 ? -26.557 10.396 -3.153 1.00 17.35 81 PRO A CA 1
ATOM 528 C C . PRO A 1 85 ? -26.796 10.881 -1.712 1.00 18.90 81 PRO A C 1
ATOM 529 O O . PRO A 1 85 ? -26.408 12.009 -1.319 1.00 18.87 81 PRO A O 1
ATOM 533 N N . ASP A 1 86 ? -27.374 10.005 -0.894 1.00 20.79 82 ASP A N 1
ATOM 534 C CA . ASP A 1 86 ? -27.648 10.313 0.484 1.00 22.90 82 ASP A CA 1
ATOM 535 C C . ASP A 1 86 ? -26.349 10.508 1.293 1.00 22.34 82 ASP A C 1
ATOM 536 O O . ASP A 1 86 ? -26.241 11.428 2.122 1.00 23.16 82 ASP A O 1
ATOM 541 N N . GLN A 1 87 ? -25.332 9.689 1.005 1.00 22.15 83 GLN A N 1
ATOM 542 C CA . GLN A 1 87 ? -24.049 9.828 1.673 1.00 22.15 83 GLN A CA 1
ATOM 543 C C . GLN A 1 87 ? -23.374 11.127 1.219 1.00 21.89 83 GLN A C 1
ATOM 544 O O . GLN A 1 87 ? -22.673 11.804 2.018 1.00 22.40 83 GLN A O 1
ATOM 550 N N . THR A 1 88 ? -23.572 11.471 -0.067 1.00 19.63 84 THR A N 1
ATOM 551 C CA . THR A 1 88 ? -22.980 12.702 -0.641 1.00 18.58 84 THR A CA 1
ATOM 552 C C . THR A 1 88 ? -23.655 13.948 -0.043 1.00 19.00 84 THR A C 1
ATOM 553 O O . THR A 1 88 ? -22.966 14.850 0.398 1.00 16.73 84 THR A O 1
ATOM 557 N N . VAL A 1 89 ? -24.994 13.955 0.061 1.00 19.61 85 VAL A N 1
ATOM 558 C CA . VAL A 1 89 ? -25.719 15.093 0.685 1.00 21.28 85 VAL A CA 1
ATOM 559 C C . VAL A 1 89 ? -25.184 15.396 2.099 1.00 23.61 85 VAL A C 1
ATOM 560 O O . VAL A 1 89 ? -24.980 16.573 2.493 1.00 23.78 85 VAL A O 1
ATOM 564 N N . ALA A 1 90 ? -24.930 14.334 2.860 1.00 24.86 86 ALA A N 1
ATOM 565 C CA . ALA A 1 90 ? -24.444 14.430 4.250 1.00 26.75 86 ALA A CA 1
ATOM 566 C C . ALA A 1 90 ? -23.060 15.046 4.415 1.00 27.42 86 ALA A C 1
ATOM 567 O O . ALA A 1 90 ? -22.684 15.448 5.535 1.00 27.36 86 ALA A O 1
ATOM 569 N N . VAL A 1 91 ? -22.258 15.107 3.352 1.00 23.88 87 VAL A N 1
ATOM 570 C CA . VAL A 1 91 ? -20.928 15.690 3.504 1.00 25.51 87 VAL A CA 1
ATOM 571 C C . VAL A 1 91 ? -20.728 17.030 2.823 1.00 24.34 87 VAL A C 1
ATOM 572 O O . VAL A 1 91 ? -19.692 17.693 3.062 1.00 26.52 87 VAL A O 1
ATOM 576 N N . VAL A 1 92 ? -21.664 17.443 1.967 1.00 22.93 88 VAL A N 1
ATOM 577 C CA . VAL A 1 92 ? -21.448 18.693 1.229 1.00 23.11 88 VAL A CA 1
ATOM 578 C C . VAL A 1 92 ? -22.006 19.891 1.987 1.00 23.78 88 VAL A C 1
ATOM 579 O O . VAL A 1 92 ? -22.912 19.756 2.790 1.00 24.89 88 VAL A O 1
ATOM 583 N N . ASP A 1 93 ? -21.438 21.056 1.699 1.00 23.43 89 ASP A N 1
ATOM 584 C CA . ASP A 1 93 ? -21.924 22.326 2.235 1.00 26.14 89 ASP A CA 1
ATOM 585 C C . ASP A 1 93 ? -23.149 22.800 1.467 1.00 25.28 89 ASP A C 1
ATOM 586 O O . ASP A 1 93 ? -24.100 23.385 2.040 1.00 26.52 89 ASP A O 1
ATOM 591 N N . TYR A 1 94 ? -23.167 22.500 0.179 1.00 23.28 90 TYR A N 1
ATOM 592 C CA . TYR A 1 94 ? -24.295 22.853 -0.654 1.00 22.96 90 TYR A CA 1
ATOM 593 C C . TYR A 1 94 ? -24.274 22.050 -1.927 1.00 19.83 90 TYR A C 1
ATOM 594 O O . TYR A 1 94 ? -23.245 21.406 -2.270 1.00 19.29 90 TYR A O 1
ATOM 603 N N . LEU A 1 95 ? -25.406 22.117 -2.625 1.00 19.69 91 LEU A N 1
ATOM 604 C CA . LEU A 1 95 ? -25.667 21.324 -3.832 1.00 18.32 91 LEU A CA 1
ATOM 605 C C . LEU A 1 95 ? -25.759 22.206 -5.115 1.00 18.92 91 LEU A C 1
ATOM 606 O O . LEU A 1 95 ? -25.994 23.413 -5.023 1.00 19.84 91 LEU A O 1
ATOM 611 N N . ILE A 1 96 ? -25.554 21.571 -6.283 1.00 17.03 92 ILE A N 1
ATOM 612 C CA . ILE A 1 96 ? -25.531 22.248 -7.597 1.00 17.27 92 ILE A CA 1
ATOM 613 C C . ILE A 1 96 ? -26.542 21.432 -8.451 1.00 17.41 92 ILE A C 1
ATOM 614 O O . ILE A 1 96 ? -26.169 20.515 -9.188 1.00 16.36 92 ILE A O 1
ATOM 619 N N . PRO A 1 97 ? -27.837 21.729 -8.296 1.00 18.24 93 PRO A N 1
ATOM 620 C CA . PRO A 1 97 ? -28.855 20.865 -8.891 1.00 17.74 93 PRO A CA 1
ATOM 621 C C . PRO A 1 97 ? -28.872 20.867 -10.430 1.00 16.52 93 PRO A C 1
ATOM 622 O O . PRO A 1 97 ? -29.227 19.860 -11.059 1.00 15.57 93 PRO A O 1
ATOM 626 N N . GLY A 1 98 ? -28.459 21.966 -11.040 1.00 16.73 94 GLY A N 1
ATOM 627 C CA . GLY A 1 98 ? -28.392 22.064 -12.504 1.00 17.15 94 GLY A CA 1
ATOM 628 C C . GLY A 1 98 ? -27.366 21.165 -13.130 1.00 17.29 94 GLY A C 1
ATOM 629 O O . GLY A 1 98 ? -27.582 20.606 -14.219 1.00 16.37 94 GLY A O 1
ATOM 630 N N . LEU A 1 99 ? -26.259 20.918 -12.421 1.00 17.05 95 LEU A N 1
ATOM 631 C CA . LEU A 1 99 ? -25.238 20.039 -12.958 1.00 16.43 95 LEU A CA 1
ATOM 632 C C . LEU A 1 99 ? -25.679 18.568 -12.895 1.00 15.34 95 LEU A C 1
ATOM 633 O O . LEU A 1 99 ? -25.480 17.818 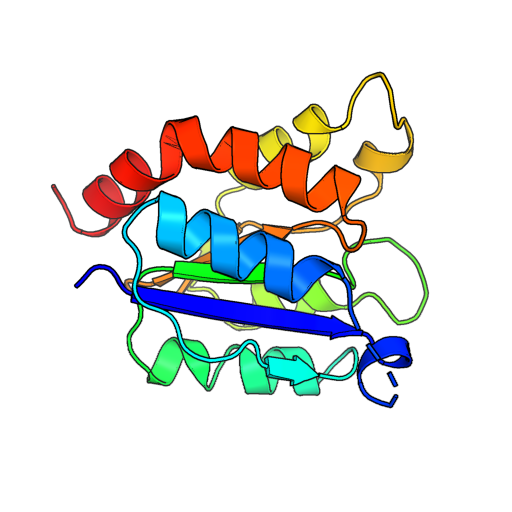-13.858 1.00 15.08 95 LEU A O 1
ATOM 638 N N . ALA A 1 100 ? -26.314 18.178 -11.784 1.00 14.49 96 ALA A N 1
ATOM 639 C CA . ALA A 1 100 ? -26.912 16.841 -11.625 1.00 14.46 96 ALA A CA 1
ATOM 640 C C . ALA A 1 100 ? -27.991 16.651 -12.702 1.00 15.16 96 ALA A C 1
ATOM 641 O O . ALA A 1 100 ? -28.047 15.587 -13.342 1.00 15.59 96 ALA A O 1
ATOM 643 N N . GLU A 1 101 ? -28.802 17.668 -12.975 1.00 16.42 97 GLU A N 1
ATOM 644 C CA . GLU A 1 101 ? -29.817 17.526 -14.049 1.00 17.96 97 GLU A CA 1
ATOM 645 C C . GLU A 1 101 ? -29.182 17.371 -15.441 1.00 17.13 97 GLU A C 1
ATOM 646 O O . GLU A 1 101 ? -29.611 16.509 -16.249 1.00 17.54 97 GLU A O 1
ATOM 652 N N . ALA A 1 102 ? -28.155 18.165 -15.726 1.00 15.89 98 ALA A N 1
ATOM 653 C CA . ALA A 1 102 ? -27.404 18.034 -16.983 1.00 17.86 98 ALA A CA 1
ATOM 654 C C . ALA A 1 102 ? -26.846 16.638 -17.196 1.00 17.46 98 ALA A C 1
ATOM 655 O O . ALA A 1 102 ? -26.981 16.063 -18.280 1.00 18.03 98 ALA A O 1
ATOM 657 N N . ILE A 1 103 ? -26.259 16.074 -16.145 1.00 18.65 99 ILE A N 1
ATOM 658 C CA . ILE A 1 103 ? -25.784 14.696 -16.163 1.00 19.60 99 ILE A CA 1
ATOM 659 C C . ILE A 1 103 ? -26.914 13.678 -16.475 1.00 21.24 99 ILE A C 1
ATOM 660 O O . ILE A 1 103 ? -26.758 12.830 -17.366 1.00 19.19 99 ILE A O 1
ATOM 665 N N . ARG A 1 104 ? -28.063 13.781 -15.796 1.00 20.14 100 ARG A N 1
ATOM 666 C CA . ARG A 1 104 ? -29.246 12.956 -16.217 1.00 20.89 100 ARG A CA 1
ATOM 667 C C . ARG A 1 104 ? -29.647 13.077 -17.689 1.00 22.08 100 ARG A C 1
ATOM 668 O O . ARG A 1 104 ? -29.827 12.057 -18.416 1.00 23.92 100 ARG A O 1
ATOM 676 N N . ARG A 1 105 ? -29.743 14.306 -18.151 1.00 20.02 101 ARG A N 1
ATOM 677 C CA . ARG A 1 105 ? -30.248 14.603 -19.457 1.00 21.98 101 ARG A CA 1
ATOM 678 C C . ARG A 1 105 ? -29.246 14.093 -20.515 1.00 21.30 101 ARG A C 1
ATOM 679 O O . ARG A 1 105 ? -29.653 13.829 -21.619 1.00 22.04 101 ARG A O 1
ATOM 681 N N . SER A 1 106 ? -27.971 13.956 -20.132 1.00 21.57 102 SER A N 1
ATOM 682 C CA . SER A 1 106 ? -26.925 13.416 -21.038 1.00 23.25 102 SER A CA 1
ATOM 683 C C . SER A 1 106 ? -27.181 11.973 -21.446 1.00 24.52 102 SER A C 1
ATOM 684 O O . SER A 1 106 ? -26.668 11.535 -22.469 1.00 25.27 102 SER A O 1
ATOM 687 N N . GLY A 1 107 ? -27.985 11.239 -20.672 1.00 24.86 103 GLY A N 1
ATOM 688 C CA . GLY A 1 107 ? -28.377 9.865 -21.053 1.00 26.96 103 GLY A CA 1
ATOM 689 C C . GLY A 1 107 ? -29.662 9.752 -21.844 1.00 27.76 103 GLY A C 1
ATOM 690 O O . GLY A 1 107 ? -30.050 8.648 -22.187 1.00 30.78 103 GLY A O 1
ATOM 691 N N . LEU A 1 108 ? -30.302 10.874 -22.173 1.00 28.76 104 LEU A N 1
ATOM 692 C CA . LEU A 1 108 ? -31.573 10.899 -22.881 1.00 31.12 104 LEU A CA 1
ATOM 693 C C . LEU A 1 108 ? -31.400 11.417 -24.304 1.00 33.87 104 LEU A C 1
ATOM 694 O O . LEU A 1 108 ? -30.579 12.314 -24.521 1.00 33.83 104 LEU A O 1
ATOM 699 N N . PRO A 1 109 ? -32.218 10.921 -25.264 1.00 36.98 105 PRO A N 1
ATOM 700 C CA . PRO A 1 109 ? -33.336 9.965 -25.130 1.00 37.50 105 PRO A CA 1
ATOM 701 C C . PRO A 1 109 ? -33.006 8.476 -25.146 1.00 38.23 105 PRO A C 1
ATOM 702 O O . PRO A 1 109 ? -33.928 7.665 -24.948 1.00 39.45 105 PRO A O 1
ATOM 706 N N . LYS A 1 110 ? -31.739 8.110 -25.344 1.00 36.46 106 LYS A N 1
ATOM 707 C CA . LYS A 1 110 ? -31.373 6.719 -25.559 1.00 37.61 106 LYS A CA 1
ATOM 708 C C . LYS A 1 110 ? -31.550 5.813 -24.345 1.00 36.14 106 LYS A C 1
ATOM 709 O O . LYS A 1 110 ? -31.862 4.656 -24.523 1.00 36.82 106 LYS A O 1
ATOM 711 N N . VAL A 1 111 ? -31.370 6.313 -23.119 1.00 32.25 107 VAL A N 1
ATOM 712 C CA . VAL A 1 111 ? -31.574 5.472 -21.948 1.00 31.16 107 VAL A CA 1
ATOM 713 C C . VAL A 1 111 ? -32.643 6.151 -21.086 1.00 29.58 107 VAL A C 1
ATOM 714 O O . VAL A 1 111 ? -32.300 6.944 -20.213 1.00 25.57 107 VAL A O 1
ATOM 718 N N . PRO A 1 112 ? -33.927 5.878 -21.361 1.00 30.67 108 PRO A N 1
ATOM 719 C CA . PRO A 1 112 ? -35.031 6.537 -20.647 1.00 30.60 108 PRO A CA 1
ATOM 720 C C . PRO A 1 112 ? -34.885 6.497 -19.124 1.00 28.86 108 PRO A C 1
ATOM 721 O O . PRO A 1 112 ? -35.171 7.526 -18.451 1.00 28.73 108 PRO A O 1
ATOM 725 N N . THR A 1 113 ? -34.349 5.400 -18.577 1.00 28.41 109 THR A N 1
ATOM 726 C CA . THR A 1 113 ? -34.190 5.253 -17.129 1.00 27.30 109 THR A CA 1
ATOM 727 C C . THR A 1 113 ? -33.160 6.243 -16.501 1.00 24.22 109 THR A C 1
ATOM 728 O O . THR A 1 113 ? -33.035 6.302 -15.289 1.00 23.83 109 THR A O 1
ATOM 732 N N . SER A 1 114 ? -32.465 7.046 -17.335 1.00 22.79 110 SER A N 1
ATOM 733 C CA . SER A 1 114 ? -31.559 8.088 -16.840 1.00 20.35 110 SER A CA 1
ATOM 734 C C . SER A 1 114 ? -32.276 9.009 -15.870 1.00 18.47 110 SER A C 1
ATOM 735 O O . SER A 1 114 ? -31.661 9.529 -14.954 1.00 18.26 110 SER A O 1
ATOM 738 N N . VAL A 1 115 ? -33.568 9.209 -16.071 1.00 18.98 111 VAL A N 1
ATOM 739 C CA . VAL A 1 115 ? -34.325 10.115 -15.188 1.00 17.46 111 VAL A CA 1
ATOM 740 C C . VAL A 1 115 ? -34.479 9.567 -13.763 1.00 18.22 111 VAL A C 1
ATOM 741 O O . VAL A 1 115 ? -34.875 10.330 -12.841 1.00 19.56 111 VAL A O 1
ATOM 745 N N . LEU A 1 116 ? -34.211 8.283 -13.550 1.00 19.31 112 LEU A N 1
ATOM 746 C CA . LEU A 1 116 ? -34.350 7.697 -12.218 1.00 19.73 112 LEU A CA 1
ATOM 747 C C . LEU A 1 116 ? -33.116 7.941 -11.356 1.00 19.75 112 LEU A C 1
ATOM 748 O O . LEU A 1 116 ? -33.145 7.686 -10.157 1.00 21.06 112 LEU A O 1
ATOM 753 N N . SER A 1 117 ? -32.014 8.399 -11.969 1.00 19.38 113 SER A N 1
ATOM 754 C CA . SER A 1 117 ? -30.793 8.621 -11.197 1.00 18.89 113 SER A CA 1
ATOM 755 C C . SER A 1 117 ? -30.957 9.749 -10.161 1.00 18.52 113 SER A C 1
ATOM 756 O O . SER A 1 117 ? -31.408 10.872 -10.505 1.00 19.30 113 SER A O 1
ATOM 759 N N . ARG A 1 118 ? -30.577 9.452 -8.921 1.00 17.33 114 ARG A N 1
ATOM 760 C CA A ARG A 1 118 ? -30.700 10.394 -7.780 0.50 17.23 114 ARG A CA 1
ATOM 761 C CA B ARG A 1 118 ? -30.719 10.431 -7.821 0.50 17.93 114 ARG A CA 1
ATOM 762 C C . ARG A 1 118 ? -29.392 11.106 -7.512 1.00 16.16 114 ARG A C 1
ATOM 763 O O . ARG A 1 118 ? -29.280 11.783 -6.516 1.00 15.98 114 ARG A O 1
ATOM 778 N N . GLY A 1 119 ? -28.408 10.879 -8.371 1.00 16.00 115 GLY A N 1
ATOM 779 C CA . GLY A 1 119 ? -27.080 11.443 -8.185 1.00 16.20 115 GLY A CA 1
ATOM 780 C C . GLY A 1 119 ? -27.134 12.955 -7.985 1.00 16.14 115 GLY A C 1
ATOM 781 O O . GLY A 1 119 ? -27.906 13.620 -8.643 1.00 14.57 115 GLY A O 1
ATOM 782 N N . VAL A 1 120 ? -26.294 13.466 -7.072 1.00 14.86 116 VAL A N 1
ATOM 783 C CA . VAL A 1 120 ? -26.172 14.875 -6.832 1.00 15.10 116 VAL A CA 1
ATOM 784 C C . VAL A 1 120 ? -24.756 15.357 -7.120 1.00 14.37 116 VAL A C 1
ATOM 785 O O . VAL A 1 120 ? -23.813 14.568 -7.265 1.00 15.16 116 VAL A O 1
ATOM 789 N N . CYS A 1 121 ? -24.636 16.681 -7.223 1.00 14.93 117 CYS A N 1
ATOM 790 C CA . CYS A 1 121 ? -23.394 17.367 -7.303 1.00 13.61 117 CYS A CA 1
ATOM 791 C C . CYS A 1 121 ? -23.363 18.386 -6.192 1.00 15.06 117 CYS A C 1
ATOM 792 O O . CYS A 1 121 ? -24.390 18.986 -5.873 1.00 14.33 117 CYS A O 1
ATOM 795 N N . GLY A 1 122 ? -22.216 18.586 -5.584 1.00 15.58 118 GLY A N 1
ATOM 796 C CA . GLY A 1 122 ? -22.109 19.626 -4.550 1.00 16.55 118 GLY A CA 1
ATOM 797 C C . GLY A 1 122 ? -20.693 20.022 -4.224 1.00 17.26 118 GLY A C 1
ATOM 798 O O . GLY A 1 122 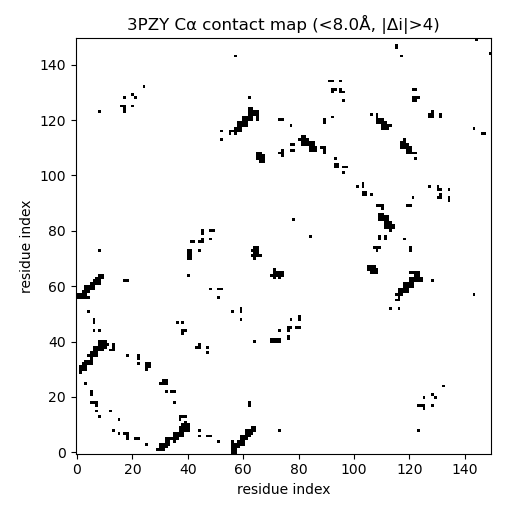? -19.725 19.614 -4.896 1.00 16.11 118 GLY A O 1
ATOM 799 N N . VAL A 1 123 ? -20.560 20.896 -3.240 1.00 18.44 119 VAL A N 1
ATOM 800 C CA . VAL A 1 123 ? -19.282 21.385 -2.804 1.00 19.58 119 VAL A CA 1
ATOM 801 C C . VAL A 1 123 ? -19.099 21.171 -1.294 1.00 20.97 119 VAL A C 1
ATOM 802 O O . VAL A 1 123 ? -20.011 21.469 -0.470 1.00 21.10 119 VAL A O 1
ATOM 806 N N . ALA A 1 124 ? -17.926 20.634 -0.944 1.00 21.87 120 ALA A N 1
ATOM 807 C CA . ALA A 1 124 ? -17.494 20.445 0.429 1.00 24.55 120 ALA A CA 1
ATOM 808 C C . ALA A 1 124 ? -16.265 21.320 0.564 1.00 26.42 120 ALA A C 1
ATOM 809 O O . ALA A 1 124 ? -15.176 20.964 0.073 1.00 26.21 120 ALA A O 1
ATOM 811 N N . GLY A 1 125 ? -16.422 22.475 1.201 1.00 29.19 121 GLY A N 1
ATOM 812 C CA . GLY A 1 125 ? -15.323 23.429 1.282 1.00 31.33 121 GLY A CA 1
ATOM 813 C C . GLY A 1 125 ? -14.903 23.962 -0.081 1.00 31.18 121 GLY A C 1
ATOM 814 O O . GLY A 1 125 ? -15.650 24.728 -0.696 1.00 32.18 121 GLY A O 1
ATOM 815 N N . GLN A 1 126 ? -13.694 23.585 -0.500 1.00 31.79 122 GLN A N 1
ATOM 816 C CA . GLN A 1 126 ? -13.123 23.912 -1.823 1.00 31.49 122 GLN A CA 1
ATOM 817 C C . GLN A 1 126 ? -13.105 22.686 -2.751 1.00 29.51 122 GLN A C 1
ATOM 818 O O . GLN A 1 126 ? -12.296 22.603 -3.683 1.00 31.99 122 GLN A O 1
ATOM 820 N N . THR A 1 127 ? -13.948 21.704 -2.482 1.00 26.46 123 THR A N 1
ATOM 821 C CA . THR A 1 127 ? -13.859 20.448 -3.240 1.00 23.02 123 THR A CA 1
ATOM 822 C C . THR A 1 127 ? -15.181 20.271 -3.913 1.00 21.69 123 THR A C 1
ATOM 823 O O . THR A 1 127 ? -16.204 20.316 -3.246 1.00 19.95 123 THR A O 1
ATOM 827 N N . LEU A 1 128 ? -15.151 20.058 -5.221 1.00 19.71 124 LEU A N 1
ATOM 828 C CA . LEU A 1 128 ? -16.374 19.794 -5.988 1.00 18.72 124 LEU A CA 1
ATOM 829 C C . LEU A 1 128 ? -16.600 18.287 -6.000 1.00 17.06 124 LEU A C 1
ATOM 830 O O . LEU A 1 128 ? -15.662 17.510 -6.247 1.00 18.62 124 LEU A O 1
ATOM 835 N N . ILE A 1 129 ? -17.823 17.858 -5.713 1.00 15.80 125 ILE A N 1
ATOM 836 C CA . ILE A 1 129 ? -18.171 16.431 -5.710 1.00 15.77 125 ILE A CA 1
ATOM 837 C C . ILE A 1 129 ? -19.296 16.136 -6.718 1.00 13.62 125 ILE A C 1
ATOM 838 O O . ILE A 1 129 ? -20.303 16.816 -6.745 1.00 14.27 125 ILE A O 1
ATOM 843 N N . VAL A 1 130 ? -19.072 15.163 -7.592 1.00 13.94 126 VAL A N 1
ATOM 844 C CA . VAL A 1 130 ? -20.015 14.828 -8.662 1.00 14.46 126 VAL A CA 1
ATOM 845 C C . VAL A 1 130 ? -20.329 13.347 -8.652 1.00 14.88 126 VAL A C 1
ATOM 846 O O . VAL A 1 130 ? -19.418 12.543 -8.741 1.00 15.93 126 VAL A O 1
ATOM 850 N N . ASN A 1 131 ? -21.615 13.002 -8.488 1.00 14.90 127 ASN A N 1
ATOM 851 C CA . ASN A 1 131 ? -22.088 11.587 -8.527 1.00 14.70 127 ASN A CA 1
ATOM 852 C C . ASN A 1 131 ? -22.353 11.251 -10.004 1.00 15.77 127 ASN A C 1
ATOM 853 O O . ASN A 1 131 ? -23.141 11.940 -10.681 1.00 16.15 127 ASN A O 1
ATOM 858 N N . LEU A 1 132 ? -21.647 10.248 -10.535 1.00 16.02 128 LEU A N 1
ATOM 859 C CA . LEU A 1 132 ? -21.949 9.702 -11.847 1.00 15.48 128 LEU A CA 1
ATOM 860 C C . LEU A 1 132 ? -22.702 8.407 -11.705 1.00 18.03 128 LEU A C 1
ATOM 861 O O . LEU A 1 132 ? -22.637 7.752 -10.646 1.00 16.50 128 LEU A O 1
ATOM 866 N N . PRO A 1 133 ? -23.394 7.979 -12.795 1.00 19.19 129 PRO A N 1
ATOM 867 C CA . PRO A 1 133 ? -24.046 6.654 -12.853 1.00 21.64 129 PRO A CA 1
ATOM 868 C C . PRO A 1 133 ? -23.067 5.484 -12.682 1.00 23.62 129 PRO A C 1
ATOM 869 O O . PRO A 1 133 ? -21.856 5.667 -12.720 1.00 22.83 129 PRO A O 1
ATOM 873 N N . GLY A 1 134 ? -23.603 4.290 -12.455 1.00 25.30 130 GLY A N 1
ATOM 874 C CA . GLY A 1 134 ? -22.787 3.121 -12.248 1.00 25.87 130 GLY A CA 1
ATOM 875 C C . GLY A 1 134 ? -22.580 2.257 -13.459 1.00 27.92 130 GLY A C 1
ATOM 876 O O . GLY A 1 134 ? -22.110 1.145 -13.306 1.00 30.09 130 GLY A O 1
ATOM 877 N N . SER A 1 135 ? -22.940 2.720 -14.652 1.00 27.93 131 SER A N 1
ATOM 878 C CA . SER A 1 135 ? -22.631 1.965 -15.857 1.00 29.69 131 SER A CA 1
ATOM 879 C C . SER A 1 135 ? -21.596 2.740 -16.674 1.00 28.78 131 SER A C 1
ATOM 880 O O . SER A 1 135 ? -21.562 3.969 -16.649 1.00 27.52 131 SER A O 1
ATOM 883 N N . PRO A 1 136 ? -20.733 2.034 -17.404 1.00 29.83 132 PRO A N 1
ATOM 884 C CA . PRO A 1 136 ? -19.735 2.695 -18.227 1.00 29.24 132 PRO A CA 1
ATOM 885 C C . PRO A 1 136 ? -20.319 3.715 -19.197 1.00 29.26 132 PRO A C 1
ATOM 886 O O . PRO A 1 136 ? -19.742 4.753 -19.365 1.00 29.06 132 PRO A O 1
ATOM 890 N N . GLY A 1 137 ? -21.451 3.417 -19.822 1.00 30.19 133 GLY A N 1
ATOM 891 C CA . GLY A 1 137 ? -22.118 4.368 -20.732 1.00 30.79 133 GLY A CA 1
ATOM 892 C C . GLY A 1 137 ? -22.539 5.645 -20.027 1.00 28.93 133 GLY A C 1
ATOM 893 O O . GLY A 1 137 ? -22.387 6.753 -20.563 1.00 28.75 133 GLY A O 1
ATOM 894 N N . GLY A 1 138 ? -23.102 5.485 -18.835 1.00 28.14 134 GLY A N 1
ATOM 895 C CA . GLY A 1 138 ? -23.609 6.634 -18.082 1.00 26.08 134 GLY A CA 1
ATOM 896 C C . GLY A 1 138 ? -22.457 7.490 -17.627 1.00 24.20 134 GLY A C 1
ATOM 897 O O . GLY A 1 138 ? -22.590 8.714 -17.508 1.00 23.91 134 GLY A O 1
ATOM 898 N N . VAL A 1 139 ? -21.356 6.827 -17.269 1.00 23.64 135 VAL A N 1
ATOM 899 C CA . VAL A 1 139 ? -20.178 7.495 -16.782 1.00 22.53 135 VAL A CA 1
ATOM 900 C C . VAL A 1 139 ? -19.622 8.330 -17.929 1.00 23.78 135 VAL A C 1
ATOM 901 O O . VAL A 1 139 ? -19.246 9.464 -17.748 1.00 21.57 135 VAL A O 1
ATOM 905 N N . ARG A 1 140 ? -19.542 7.738 -19.119 1.00 24.56 136 ARG A N 1
ATOM 906 C CA . ARG A 1 140 ? -19.040 8.469 -20.249 1.00 25.74 136 ARG A CA 1
ATOM 907 C C . ARG A 1 140 ? -19.951 9.640 -20.574 1.00 24.74 136 ARG A C 1
ATOM 908 O O . ARG A 1 140 ? -19.442 10.707 -20.887 1.00 24.79 136 ARG A O 1
ATOM 916 N N . ASP A 1 141 ? -21.277 9.439 -20.485 1.00 24.73 137 ASP A N 1
ATOM 917 C CA . ASP A 1 141 ? -22.254 10.503 -20.744 1.00 24.95 137 ASP A CA 1
ATOM 918 C C . ASP A 1 141 ? -21.998 11.670 -19.755 1.00 22.85 137 ASP A C 1
ATOM 919 O O . ASP A 1 141 ? -21.936 12.841 -20.154 1.00 22.16 137 ASP A O 1
ATOM 924 N N . GLY A 1 142 ? -21.822 11.334 -18.475 1.00 21.32 138 GLY A N 1
ATOM 925 C CA . GLY A 1 142 ? -21.614 12.345 -17.417 1.00 20.07 138 GLY A CA 1
ATOM 926 C C . GLY A 1 142 ? -20.299 13.103 -17.527 1.00 19.88 138 GLY A C 1
ATOM 927 O O . GLY A 1 142 ? -20.233 14.317 -17.356 1.00 19.18 138 GLY A O 1
ATOM 928 N N . LEU A 1 143 ? -19.249 12.360 -17.862 1.00 20.83 139 LEU A N 1
ATOM 929 C CA . LEU A 1 143 ? -17.955 12.932 -18.131 1.00 20.75 139 LEU A CA 1
ATOM 930 C C . LEU A 1 143 ? -17.949 13.902 -19.326 1.00 21.17 139 LEU A C 1
ATOM 931 O O . LEU A 1 143 ? -17.271 14.914 -19.274 1.00 21.85 139 LEU A O 1
ATOM 936 N N . GLY A 1 144 ? -18.736 13.626 -20.354 1.00 22.68 140 GLY A N 1
ATOM 937 C CA . GLY A 1 144 ? -18.912 14.595 -21.453 1.00 23.12 140 GLY A CA 1
ATOM 938 C C . GLY A 1 144 ? -19.485 15.918 -20.979 1.00 22.24 140 GLY A C 1
ATOM 939 O O . GLY A 1 144 ? -19.092 17.001 -21.444 1.00 22.17 140 GLY A O 1
ATOM 940 N N . VAL A 1 145 ? -20.437 15.862 -20.071 1.00 19.55 141 VAL A N 1
ATOM 941 C CA . VAL A 1 145 ? -20.970 17.086 -19.482 1.00 19.16 141 VAL A CA 1
ATOM 942 C C . VAL A 1 145 ? -19.921 17.853 -18.690 1.00 19.19 141 VAL A C 1
ATOM 943 O O . VAL A 1 145 ? -19.763 19.053 -18.851 1.00 19.40 141 VAL A O 1
ATOM 947 N N . LEU A 1 146 ? -19.209 17.163 -17.812 1.00 18.29 142 LEU A N 1
ATOM 948 C CA . LEU A 1 146 ? -18.158 17.773 -17.039 1.00 19.79 142 LEU A CA 1
ATOM 949 C C . LEU A 1 146 ? -17.037 18.376 -17.901 1.00 22.77 142 LEU A C 1
ATOM 950 O O . LEU A 1 146 ? -16.497 19.432 -17.549 1.00 24.64 142 LEU A O 1
ATOM 955 N N . ALA A 1 147 ? -16.727 17.739 -19.024 1.00 24.91 143 ALA A N 1
ATOM 956 C CA . ALA A 1 147 ? -15.752 18.269 -19.979 1.00 27.52 143 ALA A CA 1
ATOM 957 C C . ALA A 1 147 ? -16.068 19.741 -20.319 1.00 29.31 143 ALA A C 1
ATOM 958 O O . ALA A 1 147 ? -15.164 20.589 -20.374 1.00 30.82 143 ALA A O 1
ATOM 960 N N . GLY A 1 148 ? -17.347 20.057 -20.508 1.00 28.15 144 GLY A N 1
ATOM 961 C CA . GLY A 1 148 ? -17.746 21.408 -20.894 1.00 29.89 144 GLY A CA 1
ATOM 962 C C . GLY A 1 148 ? -17.756 22.459 -19.794 1.00 28.47 144 GLY A C 1
ATOM 963 O O . GLY A 1 148 ? -17.887 23.638 -20.097 1.00 30.28 144 GLY A O 1
ATOM 964 N N . VAL A 1 149 ? -17.661 22.052 -18.525 1.00 26.94 145 VAL A N 1
ATOM 965 C CA . VAL A 1 149 ? -17.855 23.003 -17.431 1.00 26.30 145 VAL A CA 1
ATOM 966 C C . VAL A 1 149 ? -16.868 22.914 -16.300 1.00 26.43 145 VAL A C 1
ATOM 967 O O . VAL A 1 149 ? -16.737 23.879 -15.530 1.00 26.34 145 VAL A O 1
ATOM 971 N N . LEU A 1 150 ? -16.190 21.774 -16.174 1.00 26.32 146 LEU A N 1
ATOM 972 C CA . LEU A 1 150 ? -15.448 21.467 -14.951 1.00 27.29 146 LEU A CA 1
ATOM 973 C C . LEU A 1 150 ? -14.393 22.500 -14.661 1.00 28.69 146 LEU A C 1
ATOM 974 O O . LEU A 1 150 ? -14.274 22.972 -13.524 1.00 27.53 146 LEU A O 1
ATOM 979 N N . ASP A 1 151 ? -13.620 22.879 -15.692 1.00 31.54 147 ASP A N 1
ATOM 980 C CA . ASP A 1 151 ? -12.583 23.861 -15.508 1.00 32.66 147 ASP A CA 1
ATOM 981 C C . ASP A 1 151 ? -13.147 25.210 -15.045 1.00 33.39 147 ASP A C 1
ATOM 982 O O . ASP A 1 151 ? -12.633 25.830 -14.099 1.00 32.97 147 ASP A O 1
ATOM 987 N N . HIS A 1 152 ? -14.198 25.678 -15.704 1.00 32.76 148 HIS A N 1
ATOM 988 C CA . HIS A 1 152 ? -14.854 26.899 -15.263 1.00 33.96 148 HIS A CA 1
ATOM 989 C C . HIS A 1 152 ? -15.425 26.749 -13.835 1.00 31.61 148 HIS A C 1
ATOM 990 O O . HIS A 1 152 ? -15.359 27.695 -13.025 1.00 31.66 148 HIS A O 1
ATOM 997 N N . ALA A 1 153 ? -15.991 25.578 -13.522 1.00 30.22 149 ALA A N 1
ATOM 998 C CA . ALA A 1 153 ? -16.563 25.352 -12.176 1.00 28.43 149 ALA A CA 1
ATOM 999 C C . ALA A 1 153 ? -15.472 25.463 -11.103 1.00 29.53 149 ALA A C 1
ATOM 1000 O O . ALA A 1 153 ? -15.635 26.089 -10.046 1.00 28.86 149 ALA A O 1
ATOM 1002 N N . LEU A 1 154 ? -14.321 24.861 -11.377 1.00 29.18 150 LEU A N 1
ATOM 1003 C CA . LEU A 1 154 ? -13.255 24.906 -10.395 1.00 30.02 150 LEU A CA 1
ATOM 1004 C C . LEU A 1 154 ? -12.708 26.338 -10.261 1.00 32.23 150 LEU A C 1
ATOM 1005 O O . LEU A 1 154 ? -12.430 26.818 -9.141 1.00 32.44 150 LEU A O 1
ATOM 1010 N N . ASP A 1 155 ? -12.607 27.059 -11.377 1.00 34.08 151 ASP A N 1
ATOM 1011 C CA . ASP A 1 155 ? -12.223 28.454 -11.318 1.00 36.05 151 ASP A CA 1
ATOM 1012 C C . ASP A 1 155 ? -13.208 29.270 -10.463 1.00 36.57 151 ASP A C 1
ATOM 1013 O O . ASP A 1 155 ? -12.808 30.046 -9.604 1.00 37.22 151 ASP A O 1
ATOM 1018 N N . GLN A 1 156 ? -14.500 29.073 -10.701 1.00 35.21 152 GLN A N 1
ATOM 1019 C CA . GLN A 1 156 ? -15.517 29.870 -10.001 1.00 35.98 152 GLN A CA 1
ATOM 1020 C C . GLN A 1 156 ? -15.432 29.561 -8.502 1.00 36.15 152 GLN A C 1
ATOM 1021 O O . GLN A 1 156 ? -15.453 30.467 -7.652 1.00 36.69 152 GLN A O 1
ATOM 1027 N N . LEU A 1 157 ? -15.301 28.276 -8.195 1.00 35.23 153 LEU A N 1
ATOM 1028 C CA . LEU A 1 157 ? -15.167 27.796 -6.823 1.00 36.10 153 LEU A CA 1
ATOM 1029 C C . LEU A 1 157 ? -14.007 28.455 -6.077 1.00 38.28 153 LEU A C 1
ATOM 1030 O O . LEU A 1 157 ? -14.113 28.744 -4.891 1.00 38.79 153 LEU A O 1
ATOM 1035 N N . ALA A 1 158 ? -12.900 28.685 -6.783 1.00 40.02 154 ALA A N 1
ATOM 1036 C CA . ALA A 1 158 ? -11.699 29.273 -6.189 1.00 42.69 154 ALA A CA 1
ATOM 1037 C C . ALA A 1 158 ? -11.698 30.800 -6.188 1.00 45.54 154 ALA A C 1
ATOM 1038 O O . ALA A 1 158 ? -10.754 31.398 -5.694 1.00 46.61 154 ALA A O 1
ATOM 1040 N N . GLY A 1 159 ? -12.740 31.417 -6.743 1.00 46.92 155 GLY A N 1
ATOM 1041 C CA . GLY A 1 159 ? -12.848 32.882 -6.859 1.00 50.36 155 GLY A CA 1
ATOM 1042 C C . GLY A 1 159 ? -12.089 33.497 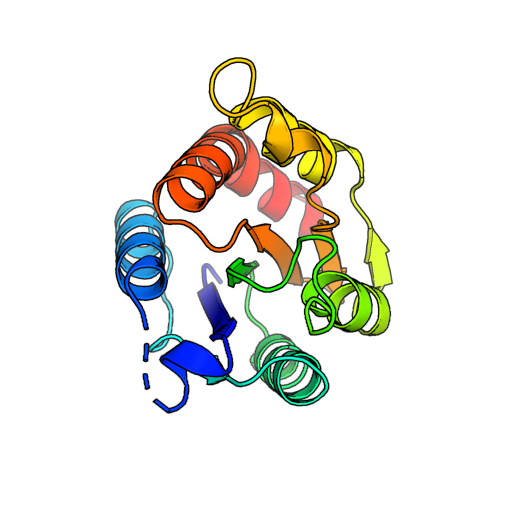-8.034 1.00 52.50 155 GLY A C 1
ATOM 1043 O O . GLY A 1 159 ? -11.596 34.612 -7.931 1.00 55.17 155 GLY A O 1
ATOM 1044 N N . LYS A 1 160 ? -12.045 32.775 -9.157 1.00 52.37 156 LYS A N 1
ATOM 1045 C CA . LYS A 1 160 ? -11.210 33.093 -10.332 1.00 53.17 156 LYS A CA 1
ATOM 1046 C C . LYS A 1 160 ? -9.725 32.834 -10.028 1.00 54.51 156 LYS A C 1
ATOM 1047 O O . LYS A 1 160 ? -9.279 31.667 -9.895 1.00 53.50 156 LYS A O 1
#

CATH classification: 3.40.980.10

Radius of gyration: 13.76 Å; Cα contacts (8 Å, |Δi|>4): 295; chains: 1; bounding box: 32×41×31 Å